Protein AF-A0A1I0IZI3-F1 (afdb_monomer_lite)

Secondary structure (DSSP, 8-state):
------GGG-S---TTS-HHHHHHHHHHHHHHHHTT--HHHHHHHHTS-HHHHHHHHHHTT--GGGS------TT----

Radius of gyration: 13.07 Å; chains: 1; bounding box: 32×30×35 Å

Organism: NCBI:txid364199

pLDDT: mean 81.87, std 16.36, range [38.5, 95.0]

Foldseek 3Di:
DQQADDPLQADDDDPPRDVVSLVVNLVVLLVCVQVQDDLVSSCVNRVHDSVVSVVSPVVVVDDPVVHDHPPPDVPDDDD

Sequence (79 aa):
MTLTAPKHLRGRMNRWTPQALRDERREWALARGKEGHTVPAIAEALGIARQNARTMLTEAGYSWHAQPRMIRHPKWGNA

Structure (mmCIF, N/CA/C/O backbone):
data_AF-A0A1I0IZI3-F1
#
_entry.id   AF-A0A1I0IZI3-F1
#
loop_
_atom_site.group_PDB
_atom_site.id
_atom_site.type_symbol
_atom_site.label_atom_id
_atom_site.label_alt_id
_atom_site.label_comp_id
_atom_site.label_asym_id
_atom_site.label_entity_id
_atom_site.label_seq_id
_atom_site.pdbx_PDB_ins_code
_atom_site.Cartn_x
_atom_site.Cartn_y
_atom_site.Cartn_z
_atom_site.occupancy
_atom_site.B_iso_or_equiv
_atom_site.auth_seq_id
_atom_site.auth_comp_id
_atom_site.auth_asym_id
_atom_site.auth_atom_id
_atom_site.pdbx_PDB_model_num
ATOM 1 N N . MET A 1 1 ? -5.481 3.658 16.172 1.00 53.78 1 MET A N 1
ATOM 2 C CA . MET A 1 1 ? -4.472 2.588 16.124 1.00 53.78 1 MET A CA 1
ATOM 3 C C . MET A 1 1 ? -3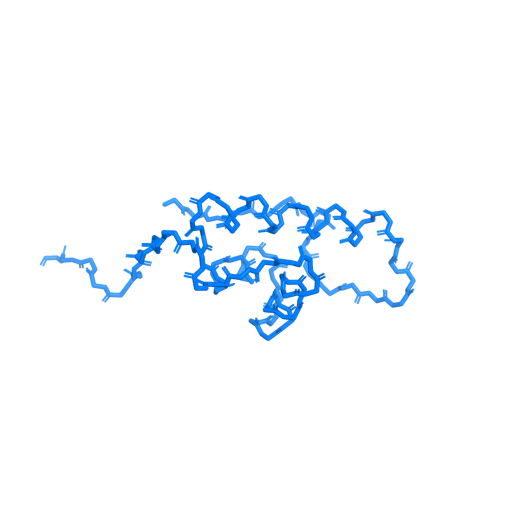.478 2.942 15.039 1.00 53.78 1 MET A C 1
ATOM 5 O O . MET A 1 1 ? -3.906 3.290 13.944 1.00 53.78 1 MET A O 1
ATOM 9 N N . THR A 1 2 ? -2.190 2.947 15.367 1.00 74.06 2 THR A N 1
ATOM 10 C CA . THR A 1 2 ? -1.114 3.274 14.425 1.00 74.06 2 THR A CA 1
ATOM 11 C C . THR A 1 2 ? -0.919 2.102 13.469 1.00 74.06 2 THR A C 1
ATOM 13 O O . THR A 1 2 ? -0.527 1.015 13.894 1.00 74.06 2 THR A O 1
ATOM 16 N N . LEU A 1 3 ? -1.230 2.299 12.185 1.00 86.56 3 LEU A N 1
ATOM 17 C CA . LEU A 1 3 ? -1.003 1.281 11.163 1.00 86.56 3 LEU A CA 1
ATOM 18 C C . LEU A 1 3 ? 0.504 1.056 11.009 1.00 86.56 3 LEU A C 1
ATOM 20 O O . LEU A 1 3 ? 1.258 2.002 10.811 1.00 86.56 3 LEU A O 1
ATOM 24 N N . THR A 1 4 ? 0.937 -0.197 11.101 1.00 92.31 4 THR A N 1
ATOM 25 C CA . THR A 1 4 ? 2.357 -0.553 11.112 1.00 92.31 4 THR A CA 1
ATOM 26 C C . THR A 1 4 ? 2.600 -1.702 10.140 1.00 92.31 4 THR A C 1
ATOM 28 O O . THR A 1 4 ? 2.036 -2.780 10.313 1.00 92.31 4 THR A O 1
ATOM 31 N N . ALA A 1 5 ? 3.432 -1.490 9.115 1.00 92.69 5 ALA A N 1
ATOM 32 C CA . ALA A 1 5 ? 3.758 -2.544 8.153 1.00 92.69 5 ALA A CA 1
ATOM 33 C C . ALA A 1 5 ? 4.828 -3.507 8.702 1.00 92.69 5 ALA A C 1
ATOM 35 O O . ALA A 1 5 ? 5.650 -3.097 9.528 1.00 92.69 5 ALA A O 1
ATOM 36 N N . PRO A 1 6 ? 4.891 -4.763 8.236 1.00 94.06 6 PRO A N 1
ATOM 37 C CA . PRO A 1 6 ? 6.021 -5.657 8.485 1.00 94.06 6 PRO A CA 1
ATOM 38 C C . PRO A 1 6 ? 7.359 -5.036 8.060 1.00 94.06 6 PRO A C 1
ATOM 40 O O . PRO A 1 6 ? 7.417 -4.315 7.066 1.00 94.06 6 PRO A O 1
ATOM 43 N N . LYS A 1 7 ? 8.441 -5.292 8.811 1.00 92.94 7 LYS A N 1
ATOM 44 C CA . LYS A 1 7 ? 9.742 -4.615 8.615 1.00 92.94 7 LYS A CA 1
ATOM 45 C C . LYS A 1 7 ? 10.308 -4.805 7.203 1.00 92.94 7 LYS A C 1
ATOM 47 O O . LYS A 1 7 ? 10.775 -3.836 6.615 1.00 92.94 7 LYS A O 1
ATOM 52 N N . HIS A 1 8 ? 10.224 -6.016 6.652 1.00 92.31 8 HIS A N 1
ATOM 53 C CA . HIS A 1 8 ? 10.715 -6.356 5.309 1.00 92.31 8 HIS A CA 1
ATOM 54 C C . HIS A 1 8 ? 9.895 -5.713 4.184 1.00 92.31 8 HIS A C 1
ATOM 56 O O . HIS A 1 8 ? 10.388 -5.560 3.070 1.00 92.31 8 HIS A O 1
ATOM 62 N N . LEU A 1 9 ? 8.674 -5.266 4.487 1.00 94.12 9 LEU A N 1
ATOM 63 C CA . LEU A 1 9 ? 7.824 -4.526 3.562 1.00 94.12 9 LEU A CA 1
ATOM 64 C C . LEU A 1 9 ? 8.010 -3.014 3.664 1.00 94.12 9 LEU A C 1
ATOM 66 O O . LEU A 1 9 ? 7.369 -2.305 2.898 1.00 94.12 9 LEU A O 1
ATOM 70 N N . ARG A 1 10 ? 8.873 -2.478 4.535 1.00 93.44 10 ARG A N 1
ATOM 71 C CA . ARG A 1 10 ? 9.093 -1.023 4.649 1.00 93.44 10 ARG A CA 1
ATOM 72 C C . ARG A 1 10 ? 10.201 -0.517 3.726 1.00 93.44 10 ARG A C 1
ATOM 74 O O . ARG A 1 10 ? 11.093 -1.256 3.327 1.00 93.44 10 ARG A O 1
ATOM 81 N N . GLY A 1 11 ? 10.144 0.767 3.392 1.00 90.94 11 GLY A N 1
ATOM 82 C CA . GLY A 1 11 ? 11.201 1.496 2.697 1.00 90.94 11 GLY A CA 1
ATOM 83 C C . GLY A 1 11 ? 11.192 1.367 1.172 1.00 90.94 11 GLY A C 1
ATOM 84 O O . GLY A 1 11 ? 10.226 0.928 0.535 1.00 90.94 11 GLY A O 1
ATOM 85 N N . ARG A 1 12 ? 12.293 1.804 0.557 1.00 88.75 12 ARG A N 1
ATOM 86 C CA . ARG A 1 12 ? 12.435 1.864 -0.901 1.00 88.75 12 ARG A CA 1
ATOM 87 C C . ARG A 1 12 ? 12.719 0.477 -1.479 1.00 88.75 12 ARG A C 1
ATOM 89 O O . ARG A 1 12 ? 13.682 -0.168 -1.089 1.00 88.75 12 ARG A O 1
ATOM 96 N N . MET A 1 13 ? 11.921 0.063 -2.462 1.00 90.56 13 MET A N 1
ATOM 97 C CA . MET A 1 13 ? 12.216 -1.102 -3.302 1.00 90.56 13 MET A CA 1
ATOM 98 C C . MET A 1 13 ? 12.963 -0.644 -4.557 1.00 90.56 13 MET A C 1
ATOM 100 O O . MET A 1 13 ? 12.620 0.384 -5.144 1.00 90.56 13 MET A O 1
ATOM 104 N N . ASN A 1 14 ? 13.982 -1.392 -4.968 1.00 91.19 14 ASN A N 1
ATOM 105 C CA . ASN A 1 14 ? 14.772 -1.125 -6.171 1.00 91.19 14 ASN A CA 1
ATOM 106 C C . ASN A 1 14 ? 14.451 -2.164 -7.260 1.00 91.19 14 ASN A C 1
ATOM 108 O O . ASN A 1 14 ? 13.686 -3.100 -7.032 1.00 91.19 14 ASN A O 1
ATOM 112 N N . ARG A 1 15 ? 15.021 -2.020 -8.459 1.00 91.19 15 ARG A N 1
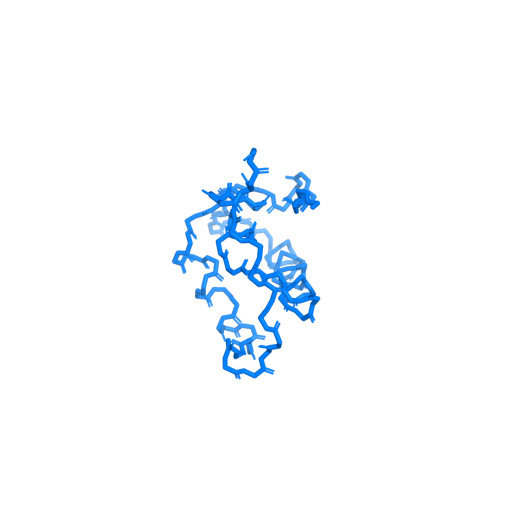ATOM 113 C CA . ARG A 1 15 ? 14.767 -2.951 -9.579 1.00 91.19 15 ARG A CA 1
ATOM 114 C C . ARG A 1 15 ? 15.138 -4.415 -9.290 1.00 91.19 15 ARG A C 1
ATOM 116 O O . ARG A 1 15 ? 14.630 -5.296 -9.961 1.00 91.19 15 ARG A O 1
ATOM 123 N N . TRP A 1 16 ? 15.999 -4.654 -8.302 1.00 93.19 16 TRP A N 1
ATOM 124 C CA . TRP A 1 16 ? 16.461 -5.981 -7.888 1.00 93.19 16 TRP A CA 1
ATOM 125 C C . TRP A 1 16 ? 15.626 -6.578 -6.757 1.00 93.19 16 TRP A C 1
ATOM 127 O O . TRP A 1 16 ? 15.859 -7.711 -6.350 1.00 93.19 16 TRP A O 1
ATOM 137 N N . THR A 1 17 ? 14.669 -5.820 -6.216 1.00 91.06 17 THR A N 1
ATOM 138 C CA . THR A 1 17 ? 13.745 -6.346 -5.220 1.00 91.06 17 THR A CA 1
ATOM 139 C C . THR A 1 17 ? 12.931 -7.481 -5.842 1.00 91.06 17 THR A C 1
ATOM 141 O O . THR A 1 17 ? 12.271 -7.225 -6.856 1.00 91.06 17 THR A O 1
ATOM 144 N N . PRO A 1 18 ? 12.932 -8.684 -5.234 1.00 94.75 18 PRO A N 1
ATOM 145 C CA . PRO A 1 18 ? 12.174 -9.822 -5.732 1.00 94.75 18 PRO A CA 1
ATOM 146 C C . PRO A 1 18 ? 10.709 -9.469 -5.964 1.00 94.75 18 PRO A C 1
ATOM 148 O O . PRO A 1 18 ? 10.092 -8.785 -5.141 1.00 94.75 18 PRO A O 1
ATOM 151 N N . GLN A 1 19 ? 10.146 -9.962 -7.067 1.00 91.56 19 GLN A N 1
ATOM 152 C CA . GLN A 1 19 ? 8.754 -9.690 -7.420 1.00 91.56 19 GLN A CA 1
ATOM 153 C C . GLN A 1 19 ? 7.791 -10.172 -6.324 1.00 91.56 19 GLN A C 1
ATOM 155 O O . GLN A 1 19 ? 6.914 -9.416 -5.927 1.00 91.56 19 GLN A O 1
ATOM 160 N N . ALA A 1 20 ? 8.068 -11.328 -5.710 1.00 92.94 20 ALA A N 1
ATOM 161 C CA . ALA A 1 20 ? 7.296 -11.848 -4.580 1.00 92.94 20 ALA A CA 1
ATOM 162 C C . ALA A 1 20 ? 7.174 -10.852 -3.409 1.00 92.94 20 ALA A C 1
ATOM 164 O O . ALA A 1 20 ? 6.097 -10.691 -2.848 1.00 92.94 20 ALA A O 1
ATOM 165 N N . LEU A 1 21 ? 8.242 -10.112 -3.078 1.00 94.00 21 LEU A N 1
ATOM 166 C CA . LEU A 1 21 ? 8.199 -9.108 -2.007 1.00 94.00 21 LEU A CA 1
ATOM 167 C C . LEU A 1 21 ? 7.357 -7.884 -2.407 1.00 94.00 21 LEU A C 1
ATOM 169 O O . LEU A 1 21 ? 6.726 -7.239 -1.568 1.00 94.00 21 LEU A O 1
ATOM 173 N N . ARG A 1 22 ? 7.362 -7.533 -3.698 1.00 91.88 22 ARG A N 1
ATOM 174 C CA . ARG A 1 22 ? 6.530 -6.449 -4.243 1.00 91.88 22 ARG A CA 1
ATOM 175 C C . ARG A 1 22 ? 5.056 -6.829 -4.193 1.00 91.88 22 ARG A C 1
ATOM 177 O O . ARG A 1 22 ? 4.236 -5.983 -3.838 1.00 91.88 22 ARG A O 1
ATOM 184 N N . ASP A 1 23 ? 4.748 -8.076 -4.517 1.00 92.56 23 ASP A N 1
ATOM 185 C CA . ASP A 1 23 ? 3.389 -8.60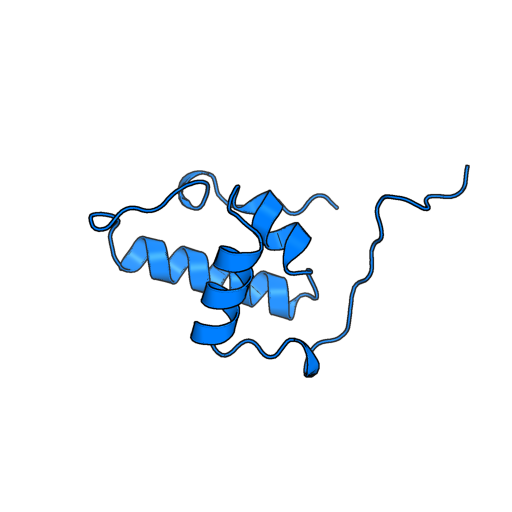6 -4.500 1.00 92.56 23 ASP A CA 1
ATOM 186 C C . ASP A 1 23 ? 2.878 -8.734 -3.062 1.00 92.56 23 ASP A C 1
ATOM 188 O O . ASP A 1 23 ? 1.819 -8.194 -2.759 1.00 92.56 23 ASP A O 1
ATOM 192 N N . GLU A 1 24 ? 3.691 -9.250 -2.133 1.00 95.00 24 GLU A N 1
ATOM 193 C CA . GLU A 1 24 ? 3.363 -9.273 -0.699 1.00 95.00 24 GLU A CA 1
ATOM 194 C C . GLU A 1 24 ? 3.077 -7.858 -0.159 1.00 95.00 24 GLU A C 1
ATOM 196 O O . GLU A 1 24 ? 2.100 -7.625 0.557 1.00 95.00 24 GLU A O 1
ATOM 201 N N . ARG A 1 25 ? 3.890 -6.861 -0.545 1.00 94.50 25 ARG A N 1
ATOM 202 C CA . ARG A 1 25 ? 3.642 -5.457 -0.174 1.00 94.50 25 ARG A CA 1
ATOM 203 C C . ARG A 1 25 ? 2.312 -4.948 -0.733 1.00 94.50 25 ARG A C 1
ATOM 205 O O . ARG A 1 25 ? 1.597 -4.233 -0.024 1.00 94.50 25 ARG A O 1
ATOM 212 N N . ARG A 1 26 ? 2.001 -5.263 -1.993 1.00 92.88 26 ARG A N 1
ATOM 213 C CA . ARG A 1 26 ? 0.746 -4.867 -2.652 1.00 92.88 26 ARG A CA 1
ATOM 214 C C . ARG A 1 26 ? -0.452 -5.495 -1.955 1.00 92.88 26 ARG A C 1
ATOM 216 O O . ARG A 1 26 ? -1.387 -4.774 -1.618 1.00 92.88 26 ARG A O 1
ATOM 223 N N . GLU A 1 27 ? -0.400 -6.792 -1.683 1.00 93.19 27 GLU A N 1
ATOM 224 C CA . GLU A 1 27 ? -1.446 -7.531 -0.974 1.00 93.19 27 GLU A CA 1
ATOM 225 C C . GLU A 1 27 ? -1.677 -6.974 0.428 1.00 93.19 27 GLU A C 1
ATOM 227 O O . GLU A 1 27 ? -2.818 -6.693 0.803 1.00 93.19 27 GLU A O 1
ATOM 232 N N . TRP A 1 28 ? -0.599 -6.709 1.172 1.00 94.25 28 TRP A N 1
ATOM 233 C CA . TRP A 1 28 ? -0.692 -6.078 2.483 1.00 94.25 28 TRP A CA 1
ATOM 234 C C . TRP A 1 28 ? -1.382 -4.711 2.399 1.00 94.25 28 TRP A C 1
ATOM 236 O O . TRP A 1 28 ? -2.320 -4.439 3.147 1.00 94.25 28 TRP A O 1
ATOM 246 N N . ALA A 1 29 ? -0.965 -3.849 1.467 1.00 91.94 29 ALA A N 1
ATOM 247 C CA . ALA A 1 29 ? -1.550 -2.520 1.305 1.00 91.94 29 ALA A CA 1
ATOM 248 C C . ALA A 1 29 ? -3.028 -2.582 0.886 1.00 91.94 29 ALA A C 1
ATOM 250 O O . ALA A 1 29 ? -3.843 -1.812 1.397 1.00 91.94 29 ALA A O 1
ATOM 251 N N . LEU A 1 30 ? -3.379 -3.510 -0.006 1.00 89.94 30 LEU A N 1
ATOM 252 C CA . LEU A 1 30 ? -4.753 -3.753 -0.438 1.00 89.94 30 LEU A CA 1
ATOM 253 C C . LEU A 1 30 ? -5.645 -4.210 0.711 1.00 89.94 30 LEU A C 1
ATOM 255 O O . LEU A 1 30 ? -6.752 -3.693 0.852 1.00 89.94 30 LEU A O 1
ATOM 259 N N . ALA A 1 31 ? -5.177 -5.153 1.532 1.00 90.38 31 ALA A N 1
ATOM 260 C CA . ALA A 1 31 ? -5.914 -5.624 2.698 1.00 90.38 31 ALA A CA 1
ATOM 261 C C . ALA A 1 31 ? -6.230 -4.459 3.647 1.00 90.38 31 ALA A C 1
ATOM 263 O O . ALA A 1 31 ? -7.382 -4.264 4.023 1.00 90.38 31 ALA A O 1
ATOM 264 N N . ARG A 1 32 ? -5.244 -3.596 3.928 1.00 90.25 32 ARG A N 1
ATOM 265 C CA . ARG A 1 32 ? -5.449 -2.404 4.769 1.00 90.25 32 ARG A CA 1
ATOM 266 C C . ARG A 1 32 ? -6.381 -1.383 4.133 1.00 90.25 32 ARG A C 1
ATOM 268 O O . ARG A 1 32 ? -7.200 -0.796 4.831 1.00 90.25 32 ARG A O 1
ATOM 275 N N . GLY A 1 33 ? -6.298 -1.194 2.819 1.00 86.38 33 GLY A N 1
ATOM 2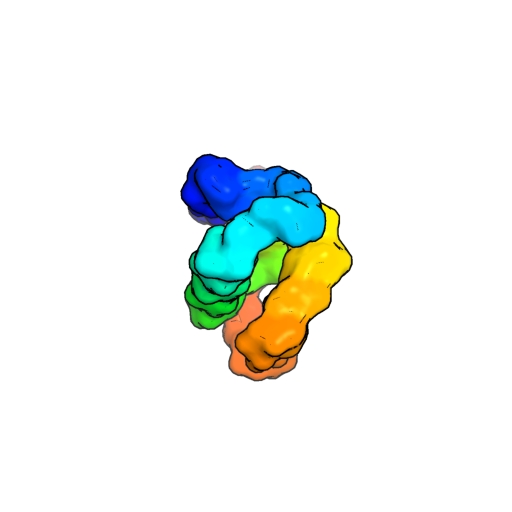76 C CA . GLY A 1 33 ? -7.264 -0.378 2.089 1.00 86.38 33 GLY A CA 1
ATOM 277 C C . GLY A 1 33 ? -8.695 -0.902 2.255 1.00 86.38 33 GLY A C 1
ATOM 278 O O . GLY A 1 33 ? -9.593 -0.128 2.569 1.00 86.38 33 GLY A O 1
ATOM 279 N N . LYS A 1 34 ? -8.904 -2.219 2.118 1.00 84.56 34 LYS A N 1
ATOM 280 C CA . LYS A 1 34 ? -10.212 -2.879 2.314 1.00 84.56 34 LYS A CA 1
ATOM 281 C C . LYS A 1 34 ? -10.719 -2.801 3.757 1.00 84.56 34 LYS A C 1
ATOM 283 O O . LYS A 1 34 ? -11.920 -2.724 3.972 1.00 84.56 34 LYS A O 1
ATOM 288 N N . GLU A 1 35 ? -9.818 -2.769 4.736 1.00 84.88 35 GLU A N 1
ATOM 289 C CA . GLU A 1 35 ? -10.142 -2.478 6.141 1.00 84.88 35 GLU A CA 1
ATOM 290 C C . GLU A 1 35 ? -10.528 -0.999 6.374 1.00 84.88 35 GLU A C 1
ATOM 292 O O . GLU A 1 35 ? -10.921 -0.628 7.478 1.00 84.88 35 GLU A O 1
ATOM 297 N N . GLY A 1 36 ? -10.428 -0.139 5.351 1.00 84.38 36 GLY A N 1
ATOM 298 C CA . GLY A 1 36 ? -10.780 1.281 5.405 1.00 84.38 36 GLY A CA 1
ATOM 299 C C . GLY A 1 36 ? -9.603 2.218 5.690 1.00 84.38 36 GLY A C 1
ATOM 300 O O . GLY A 1 36 ? -9.807 3.427 5.844 1.00 84.38 36 GLY A O 1
ATOM 301 N N . HIS A 1 37 ? -8.364 1.713 5.754 1.00 86.69 37 HIS A N 1
ATOM 302 C CA . HIS A 1 37 ? -7.195 2.566 5.962 1.00 86.69 37 HIS A CA 1
ATOM 303 C C . HIS A 1 37 ? -6.938 3.491 4.770 1.00 86.69 37 HIS A C 1
ATOM 305 O O . HIS A 1 37 ? -7.073 3.137 3.599 1.00 86.69 37 HIS A O 1
ATOM 311 N N . THR A 1 38 ? -6.510 4.713 5.082 1.00 86.94 38 THR A N 1
ATOM 312 C CA . THR A 1 38 ? -6.277 5.739 4.069 1.00 86.94 38 THR A CA 1
ATOM 313 C C . THR A 1 38 ? -4.910 5.597 3.398 1.00 86.94 38 THR A C 1
ATOM 315 O O . THR A 1 38 ? -3.954 5.122 4.011 1.00 86.94 38 THR A O 1
ATOM 318 N N . VAL A 1 39 ? -4.778 6.078 2.152 1.00 88.62 39 VAL A N 1
ATOM 319 C CA . VAL A 1 39 ? -3.485 6.084 1.434 1.00 88.62 39 VAL A CA 1
ATOM 320 C C . VAL A 1 39 ? -2.370 6.763 2.246 1.00 88.62 39 VAL A C 1
ATOM 322 O O . VAL A 1 39 ? -1.281 6.197 2.304 1.00 88.62 39 VAL A O 1
ATOM 325 N N . PRO A 1 40 ? -2.586 7.923 2.910 1.00 90.00 40 PRO A N 1
ATOM 326 C CA . PRO A 1 40 ? -1.568 8.518 3.774 1.00 90.00 40 PRO A CA 1
ATOM 327 C C . PRO A 1 40 ? -1.103 7.598 4.906 1.00 90.00 40 PRO A C 1
ATOM 329 O O . PRO A 1 40 ? 0.100 7.495 5.117 1.00 90.00 40 PRO A O 1
ATOM 332 N N . ALA A 1 41 ? -2.026 6.906 5.581 1.00 89.94 41 ALA A N 1
ATOM 333 C CA . ALA A 1 41 ? -1.685 5.992 6.672 1.00 89.94 41 ALA A CA 1
ATOM 334 C C . ALA A 1 41 ? -0.900 4.771 6.168 1.00 89.94 41 ALA A C 1
ATOM 336 O O . ALA A 1 41 ? 0.075 4.355 6.787 1.00 89.94 41 ALA A O 1
ATOM 337 N N . ILE A 1 42 ? -1.290 4.216 5.017 1.00 91.62 42 ILE A N 1
ATOM 338 C CA . ILE A 1 42 ? -0.586 3.097 4.373 1.00 91.62 42 ILE A CA 1
ATOM 339 C C . ILE A 1 42 ? 0.822 3.526 3.934 1.00 91.62 42 ILE A C 1
ATOM 341 O O . ILE A 1 42 ? 1.788 2.792 4.136 1.00 91.62 42 ILE A O 1
ATOM 345 N N . ALA A 1 43 ? 0.956 4.727 3.365 1.00 92.50 43 ALA A N 1
ATOM 346 C CA . ALA A 1 43 ? 2.238 5.279 2.934 1.00 92.50 43 ALA A CA 1
ATOM 347 C C . ALA A 1 43 ? 3.197 5.494 4.113 1.00 92.50 43 ALA A C 1
ATOM 349 O O . ALA A 1 43 ? 4.368 5.129 4.023 1.00 92.50 43 ALA A O 1
ATOM 350 N N . GLU A 1 44 ? 2.687 6.035 5.222 1.00 93.25 44 GLU A N 1
ATOM 351 C CA . GLU A 1 44 ? 3.434 6.212 6.468 1.00 93.25 44 GLU A CA 1
ATOM 352 C C . GLU A 1 44 ? 3.884 4.862 7.040 1.00 93.25 44 GLU A C 1
ATOM 354 O O . GLU A 1 44 ? 5.067 4.675 7.319 1.00 93.25 44 GLU A O 1
ATOM 359 N N . ALA A 1 45 ? 2.978 3.883 7.103 1.00 93.69 45 ALA A N 1
ATOM 360 C CA . ALA A 1 45 ? 3.279 2.545 7.602 1.00 93.69 45 ALA A CA 1
ATOM 361 C C . ALA A 1 45 ? 4.365 1.825 6.782 1.00 93.69 45 ALA A C 1
ATOM 363 O O . ALA A 1 45 ? 5.193 1.107 7.346 1.00 93.69 45 ALA A O 1
ATOM 364 N N . LEU A 1 46 ? 4.370 2.022 5.460 1.00 94.12 46 LEU A N 1
ATOM 365 C CA . LEU A 1 46 ? 5.372 1.476 4.542 1.00 94.12 46 LEU A CA 1
ATOM 366 C C . LEU A 1 46 ? 6.643 2.334 4.457 1.00 94.12 46 LEU A C 1
ATOM 368 O O . LEU A 1 46 ? 7.636 1.872 3.899 1.00 94.12 46 LEU A O 1
ATOM 372 N N . GLY A 1 47 ? 6.645 3.563 4.975 1.00 94.00 47 GLY A N 1
ATOM 373 C CA . GLY A 1 47 ? 7.764 4.498 4.833 1.00 94.00 47 GLY A CA 1
ATOM 374 C C . GLY A 1 47 ? 8.034 4.902 3.378 1.00 94.00 47 GLY A C 1
ATOM 375 O O . GLY A 1 47 ? 9.190 4.973 2.961 1.00 94.00 47 GLY A O 1
ATOM 376 N N . ILE A 1 48 ? 6.980 5.113 2.583 1.00 93.25 48 ILE A N 1
ATOM 377 C CA . ILE A 1 48 ? 7.074 5.519 1.171 1.00 93.25 48 ILE A CA 1
ATOM 378 C C . ILE A 1 48 ? 6.299 6.811 0.903 1.00 93.25 48 ILE A C 1
ATOM 380 O O . ILE A 1 48 ? 5.424 7.213 1.667 1.00 93.25 48 ILE A O 1
ATOM 384 N N . ALA A 1 49 ? 6.585 7.461 -0.226 1.00 92.25 49 ALA A N 1
ATOM 385 C CA . ALA A 1 49 ? 5.822 8.625 -0.661 1.00 92.25 49 ALA A CA 1
ATOM 386 C C . ALA A 1 49 ? 4.349 8.264 -0.926 1.00 92.25 49 ALA A C 1
ATOM 388 O O . ALA A 1 49 ? 4.042 7.217 -1.503 1.00 92.25 49 ALA A O 1
ATOM 389 N N . ARG A 1 50 ? 3.433 9.178 -0.577 1.00 91.50 50 ARG A N 1
ATOM 390 C CA . ARG A 1 50 ? 1.981 9.000 -0.777 1.00 91.50 50 ARG A CA 1
ATOM 391 C C . ARG A 1 50 ? 1.614 8.720 -2.234 1.00 91.50 50 ARG A C 1
ATOM 393 O O . ARG A 1 50 ? 0.719 7.923 -2.488 1.00 91.50 50 ARG A O 1
ATOM 400 N N . GLN A 1 51 ? 2.314 9.349 -3.178 1.00 90.31 51 GLN A N 1
ATOM 401 C CA . GLN A 1 51 ? 2.111 9.120 -4.608 1.00 90.31 51 GLN A CA 1
ATOM 402 C C . GLN A 1 51 ? 2.441 7.675 -5.000 1.00 90.31 51 GLN A C 1
ATOM 404 O O . GLN A 1 51 ? 1.644 7.043 -5.681 1.00 90.31 51 GLN A O 1
ATOM 409 N N . ASN A 1 52 ? 3.538 7.115 -4.483 1.00 91.06 52 ASN A N 1
ATOM 410 C CA . ASN A 1 52 ? 3.920 5.726 -4.751 1.00 91.06 52 ASN A CA 1
ATOM 411 C C . ASN A 1 52 ? 2.904 4.744 -4.160 1.00 91.06 52 ASN A C 1
ATOM 413 O O . ASN A 1 52 ? 2.529 3.780 -4.821 1.00 91.06 52 ASN A O 1
ATOM 417 N N . ALA A 1 53 ? 2.423 5.007 -2.940 1.00 91.00 53 ALA A N 1
ATOM 418 C CA . ALA A 1 53 ? 1.364 4.208 -2.328 1.00 91.00 53 ALA A CA 1
ATOM 419 C C . ALA A 1 53 ? 0.060 4.270 -3.141 1.00 91.00 53 ALA A C 1
ATOM 421 O O . ALA A 1 53 ? -0.588 3.246 -3.339 1.00 91.00 53 ALA A O 1
ATOM 422 N N . ARG A 1 54 ? -0.301 5.456 -3.651 1.00 90.19 54 ARG A N 1
ATOM 423 C CA . ARG A 1 54 ? -1.475 5.640 -4.513 1.00 90.19 54 ARG A CA 1
ATOM 424 C C . ARG A 1 54 ? -1.345 4.843 -5.807 1.00 90.19 54 ARG A C 1
ATOM 426 O O . ARG A 1 54 ? -2.247 4.075 -6.105 1.00 90.19 54 ARG A O 1
ATOM 433 N N . THR A 1 55 ? -0.244 4.997 -6.543 1.00 90.38 55 THR A N 1
ATOM 434 C CA . THR A 1 55 ? -0.010 4.263 -7.797 1.00 90.38 55 THR A CA 1
ATOM 435 C C . THR A 1 55 ? -0.059 2.757 -7.569 1.00 90.38 55 THR A C 1
ATOM 437 O O . THR A 1 55 ? -0.785 2.064 -8.270 1.00 90.38 55 THR A O 1
ATOM 440 N N . MET A 1 56 ? 0.625 2.266 -6.532 1.00 89.88 56 MET A N 1
ATOM 441 C CA . MET A 1 56 ? 0.641 0.847 -6.177 1.00 89.88 56 MET A CA 1
ATOM 442 C C . MET A 1 56 ? -0.763 0.293 -5.903 1.00 89.88 56 MET A C 1
ATOM 444 O O . MET A 1 56 ? -1.086 -0.799 -6.355 1.00 89.88 56 MET A O 1
ATOM 448 N N . LEU A 1 57 ? -1.598 1.035 -5.170 1.00 88.06 57 LEU A N 1
ATOM 449 C CA . LEU A 1 57 ? -2.975 0.631 -4.884 1.00 88.06 57 LEU A CA 1
ATOM 450 C C . LEU A 1 57 ? -3.846 0.669 -6.147 1.00 88.06 57 LEU A C 1
ATOM 452 O O . LEU A 1 57 ? -4.597 -0.273 -6.385 1.00 88.06 57 LEU A O 1
ATOM 456 N N . THR A 1 58 ? -3.718 1.707 -6.978 1.00 87.38 58 THR A N 1
ATOM 457 C CA . THR A 1 58 ? -4.446 1.810 -8.252 1.00 87.38 58 THR A CA 1
ATOM 458 C C . THR A 1 58 ? -4.098 0.658 -9.198 1.00 87.38 58 THR A C 1
ATOM 460 O O . THR A 1 58 ? -5.003 0.031 -9.739 1.00 87.38 58 THR A O 1
ATOM 463 N N . GLU A 1 59 ? -2.809 0.342 -9.370 1.00 86.25 59 GLU A N 1
ATOM 464 C CA . GLU A 1 59 ? -2.342 -0.803 -10.173 1.00 86.25 59 GLU A CA 1
ATOM 465 C C . GLU A 1 59 ? -2.895 -2.131 -9.654 1.00 86.25 59 GLU A C 1
ATOM 467 O O . GLU A 1 59 ? -3.181 -3.039 -10.428 1.00 86.25 59 GLU A O 1
ATOM 472 N N . ALA A 1 60 ? -3.071 -2.234 -8.339 1.00 81.25 60 ALA A N 1
ATOM 473 C CA . ALA A 1 60 ? -3.616 -3.408 -7.682 1.00 81.25 60 ALA A CA 1
ATOM 474 C C . ALA A 1 60 ? -5.165 -3.445 -7.689 1.00 81.25 60 ALA A C 1
ATOM 476 O O . ALA A 1 60 ? -5.771 -4.260 -6.996 1.00 81.25 60 ALA A O 1
ATOM 477 N N . GLY A 1 61 ? -5.818 -2.563 -8.459 1.00 80.19 61 GLY A N 1
ATOM 478 C CA . GLY A 1 61 ? -7.273 -2.534 -8.643 1.00 80.19 61 GLY A CA 1
ATOM 479 C C . GLY A 1 61 ? -8.049 -1.840 -7.520 1.00 80.19 61 GLY A C 1
ATOM 480 O O . GLY A 1 61 ? -9.272 -1.959 -7.441 1.00 80.19 61 GLY A O 1
ATOM 481 N N . TYR A 1 62 ? -7.375 -1.110 -6.630 1.00 77.81 62 TYR A N 1
ATOM 482 C CA . TYR A 1 62 ? -8.029 -0.407 -5.532 1.00 77.81 62 TYR A CA 1
ATOM 483 C C . TYR A 1 62 ? -8.693 0.893 -6.007 1.00 77.81 62 TYR A C 1
ATOM 485 O O . TYR A 1 62 ? -8.017 1.860 -6.366 1.00 77.81 62 TYR A O 1
ATOM 493 N N . SER A 1 63 ? -10.026 0.955 -5.938 1.00 72.88 63 SER A N 1
ATOM 494 C CA . SER A 1 63 ? -10.782 2.189 -6.180 1.00 72.88 63 SER A CA 1
ATOM 495 C C . SER A 1 63 ? -11.096 2.912 -4.871 1.00 72.88 63 SER A C 1
ATOM 497 O O . SER A 1 63 ? -11.876 2.437 -4.047 1.00 72.88 63 SER A O 1
ATOM 499 N N . TRP A 1 64 ? -10.531 4.111 -4.704 1.00 64.50 64 TRP A N 1
ATOM 500 C CA . TRP A 1 64 ? -10.770 4.966 -3.533 1.00 64.50 64 TRP A CA 1
ATOM 501 C C . TRP A 1 64 ? -12.241 5.390 -3.382 1.00 64.50 64 TRP A C 1
ATOM 503 O O . TRP A 1 64 ? -12.700 5.657 -2.275 1.00 64.50 64 TRP A O 1
ATOM 513 N N . HIS A 1 65 ? -12.984 5.453 -4.489 1.00 64.88 65 HIS A N 1
ATOM 514 C CA . HIS A 1 65 ? -14.399 5.830 -4.490 1.00 64.88 65 HIS A CA 1
ATOM 515 C C . HIS A 1 65 ? -15.325 4.697 -4.035 1.00 64.88 65 HIS A C 1
ATOM 517 O O . HIS A 1 65 ? -16.470 4.962 -3.688 1.00 64.88 65 HIS A O 1
ATOM 523 N N . ALA A 1 66 ? -14.836 3.456 -4.021 1.00 64.19 66 ALA A N 1
ATOM 524 C CA . ALA A 1 66 ? -15.632 2.275 -3.706 1.00 64.19 66 ALA A CA 1
ATOM 525 C C . ALA A 1 66 ? -15.579 1.866 -2.220 1.00 64.19 66 ALA A C 1
ATOM 527 O O . ALA A 1 66 ? -16.189 0.867 -1.854 1.00 64.19 66 ALA A O 1
ATOM 528 N N . GLN A 1 67 ? -14.834 2.582 -1.367 1.00 59.59 67 GLN A N 1
ATOM 529 C CA . GLN A 1 67 ? -14.504 2.122 -0.011 1.00 59.59 67 GLN A CA 1
ATOM 530 C C . GLN A 1 67 ? -15.054 3.053 1.088 1.00 59.59 67 GLN A C 1
ATOM 532 O O . GLN A 1 67 ? -14.976 4.282 0.951 1.00 59.59 67 GLN A O 1
ATOM 537 N N . PRO A 1 68 ? -15.569 2.497 2.206 1.00 57.75 68 PRO A N 1
ATOM 538 C CA . PRO A 1 68 ? -16.016 3.276 3.355 1.00 57.75 68 PRO A CA 1
ATOM 539 C C . PRO A 1 68 ? -14.827 4.010 3.990 1.00 57.75 68 PRO A C 1
ATOM 541 O O . PRO A 1 68 ? -13.804 3.427 4.344 1.00 57.75 68 PRO A O 1
ATOM 544 N N . ARG A 1 69 ? -14.942 5.335 4.109 1.00 58.50 69 ARG A N 1
ATOM 545 C CA . ARG A 1 69 ? -13.838 6.201 4.540 1.00 58.50 69 ARG A CA 1
ATOM 546 C C . ARG A 1 69 ? -13.682 6.137 6.062 1.00 58.50 69 ARG A C 1
ATOM 548 O O . ARG A 1 69 ? -14.443 6.793 6.768 1.00 58.50 69 ARG A O 1
ATOM 555 N N . MET A 1 70 ? -12.646 5.474 6.583 1.00 56.44 70 MET A N 1
ATOM 556 C CA . MET A 1 70 ? -12.201 5.757 7.956 1.00 56.44 70 MET A CA 1
ATOM 557 C C . MET A 1 70 ? -11.375 7.044 7.967 1.00 56.44 70 MET A C 1
ATOM 559 O O . MET A 1 70 ? -10.150 7.044 7.838 1.00 56.44 70 MET A O 1
ATOM 563 N N . ILE A 1 71 ? -12.051 8.181 8.124 1.00 55.62 71 ILE A N 1
ATOM 564 C CA . ILE A 1 71 ? -11.386 9.461 8.375 1.00 55.62 71 ILE A CA 1
ATOM 565 C C . ILE A 1 71 ? -11.078 9.542 9.875 1.00 55.62 71 ILE A C 1
ATOM 567 O O . ILE A 1 71 ? -11.816 10.152 10.638 1.00 55.62 71 ILE A O 1
ATOM 571 N N . ARG A 1 72 ? -9.966 8.949 10.323 1.00 51.62 72 ARG A N 1
ATOM 572 C CA . ARG A 1 72 ? -9.324 9.408 11.566 1.00 51.62 72 ARG A CA 1
ATOM 573 C C . ARG A 1 72 ? -8.331 10.502 11.200 1.00 51.62 72 ARG A C 1
ATOM 575 O O . ARG A 1 72 ? -7.195 10.225 10.830 1.00 51.62 72 ARG A O 1
ATOM 582 N N . HIS A 1 73 ? -8.789 11.749 11.260 1.00 44.09 73 HIS A N 1
ATOM 583 C CA . HIS A 1 73 ? -7.918 12.920 11.225 1.00 44.09 73 HIS A CA 1
ATOM 584 C C . HIS A 1 73 ? -7.117 12.969 12.540 1.00 44.09 73 HIS A C 1
ATOM 586 O O . HIS A 1 73 ? -7.733 13.111 13.592 1.00 44.09 73 HIS A O 1
ATOM 592 N N . PRO A 1 74 ? -5.773 12.906 12.534 1.00 47.22 74 PRO A N 1
ATOM 593 C CA . PRO A 1 74 ? -4.986 12.994 13.767 1.00 47.22 74 PRO A CA 1
ATOM 594 C C . PRO A 1 74 ? -4.841 14.430 14.309 1.00 47.22 74 PRO A C 1
ATOM 596 O O . PRO A 1 74 ? -4.089 14.637 15.249 1.00 47.22 74 PRO A O 1
ATOM 599 N N . LYS A 1 75 ? -5.530 15.431 13.732 1.00 44.69 75 LYS A N 1
ATOM 600 C CA . LYS A 1 75 ? -5.322 16.855 14.069 1.00 44.69 75 LYS A CA 1
ATOM 601 C 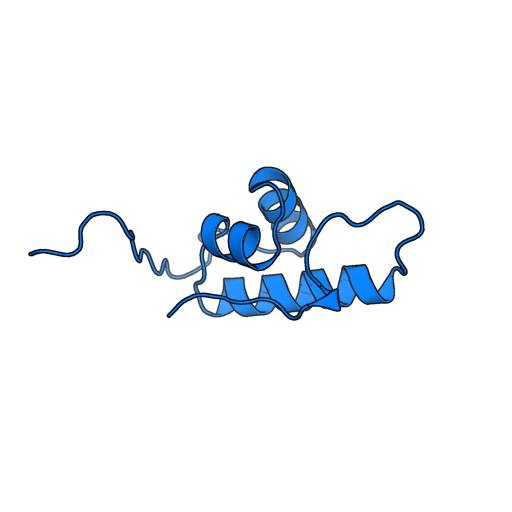C . LYS A 1 75 ? -6.471 17.554 14.808 1.00 44.69 75 LYS A C 1
ATOM 603 O O . LYS A 1 75 ? -6.361 18.743 15.064 1.00 44.69 75 LYS A O 1
ATOM 608 N N . TRP A 1 76 ? -7.555 16.843 15.120 1.00 46.06 76 TRP A N 1
ATOM 609 C CA . TRP A 1 76 ? -8.704 17.383 15.865 1.00 46.06 76 TRP A CA 1
ATOM 610 C C . TRP A 1 76 ? -9.184 16.370 16.913 1.00 46.06 76 TRP A C 1
ATOM 612 O O . TRP A 1 76 ? -10.341 15.961 16.924 1.00 46.06 76 TRP A O 1
ATOM 622 N N . GLY A 1 77 ? -8.263 15.886 17.747 1.00 38.50 77 GLY A N 1
ATOM 623 C CA . GLY A 1 77 ? -8.649 15.290 19.022 1.00 38.50 77 GLY A CA 1
ATOM 624 C C . GLY A 1 77 ? -8.974 16.434 19.972 1.00 38.50 77 GLY A C 1
ATOM 625 O O . GLY A 1 77 ? -8.070 17.196 20.300 1.00 38.50 77 GLY A O 1
ATOM 626 N N . ASN A 1 78 ? -10.250 16.583 20.331 1.00 43.62 78 ASN A N 1
ATOM 627 C CA . ASN A 1 78 ? -10.699 17.497 21.380 1.00 43.62 78 ASN A CA 1
ATOM 628 C C . ASN A 1 78 ? -9.877 17.252 22.653 1.00 43.62 78 ASN A C 1
ATOM 630 O O . ASN A 1 78 ? -9.906 16.142 23.192 1.00 43.62 78 ASN A O 1
ATOM 634 N N . ALA A 1 79 ? -9.146 18.280 23.080 1.00 42.03 79 ALA A N 1
ATOM 635 C CA . ALA A 1 79 ? -8.862 18.521 24.487 1.00 42.03 79 ALA A CA 1
ATOM 636 C C . ALA A 1 79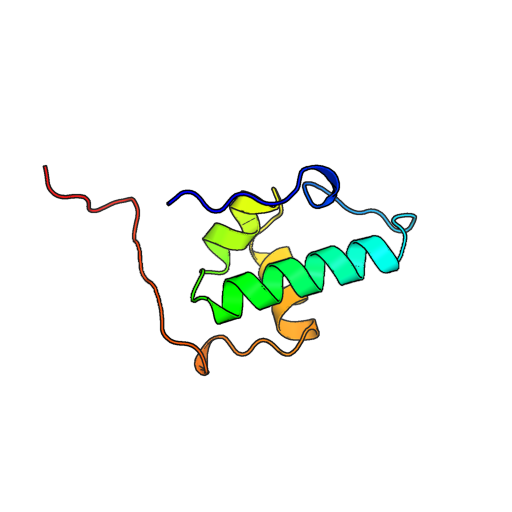 ? -10.039 19.305 25.079 1.00 42.03 79 ALA A C 1
ATOM 638 O O . ALA A 1 79 ? -10.632 20.104 24.314 1.00 42.03 79 ALA A O 1
#